Protein AF-A0A673JC74-F1 (afdb_monomer_lite)

Sequence (140 aa):
MSSDFEAYEQDFGTLTADITNKIGRIPKLAGEEKTQLVLNVDKQLEEVRELLEQMDLEVREIPVQSRGMYSSRLKSYKQEMEKLEKEFKRSRIAYSDEVRNELLGDDGSSSESQCGWLLGVRTGQGHEGQREAEREGKTM

Secondary structure (DSSP, 8-state):
--HHHHHHHHHHHHHHHHHHHHHHHGGG--HHHHHHHHHHHHHHHHHHHHHHHHHHHHHHHS-HHHHHHHHHHHHHHHHHHHHHHHHHHHHHHTT-TTS-TTS-----S--S-S--------------------------

InterPro domains:
  IPR007705 Vesicle transport v-SNARE, N-terminal [PF05008] (1-91)
  IPR010989 SNARE 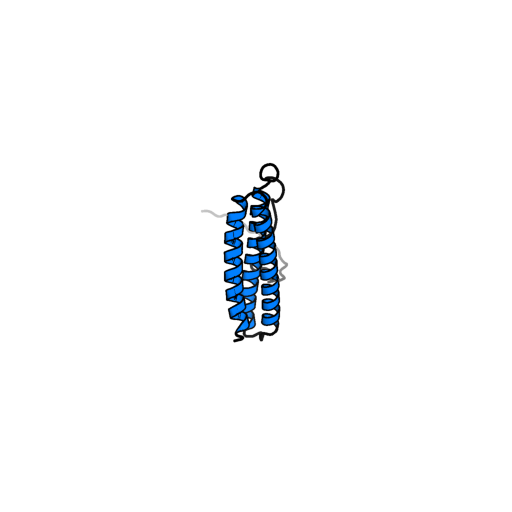[SSF47661] (6-92)
  IPR038407 Vesicle transport v-SNARE, N-terminal domain superfamily [G3DSA:1.20.58.400] (1-99)

pLDDT: mean 73.94, std 19.46, range [36.41, 94.44]

Organism: NCBI:txid307959

Structure (mmCIF, N/CA/C/O backbone):
data_AF-A0A673JC74-F1
#
_entry.id   AF-A0A673JC74-F1
#
loop_
_atom_site.group_PDB
_atom_site.id
_atom_site.type_symbol
_atom_site.label_atom_id
_atom_site.label_alt_id
_atom_site.label_comp_id
_atom_site.label_asym_id
_atom_site.label_entity_id
_atom_site.label_seq_id
_atom_site.pdbx_PDB_ins_code
_atom_site.Cartn_x
_atom_site.Cartn_y
_atom_site.Cartn_z
_atom_site.occupancy
_atom_site.B_iso_or_equiv
_atom_site.auth_seq_id
_atom_site.auth_comp_id
_atom_site.auth_asym_id
_atom_site.auth_atom_id
_atom_site.pdbx_PDB_model_num
ATOM 1 N N . MET A 1 1 ? -4.274 0.942 25.452 1.00 47.47 1 MET A N 1
ATOM 2 C CA . MET A 1 1 ? -3.747 1.184 24.098 1.00 47.47 1 MET A CA 1
ATOM 3 C C . MET A 1 1 ? -3.054 -0.105 23.712 1.00 47.47 1 MET A C 1
ATOM 5 O O . MET A 1 1 ? -2.115 -0.463 24.413 1.00 47.47 1 MET A O 1
ATOM 9 N N . SER A 1 2 ? -3.622 -0.874 22.778 1.00 51.94 2 SER A N 1
ATOM 10 C CA . SER A 1 2 ? -3.055 -2.166 22.365 1.00 51.94 2 SER A CA 1
ATOM 11 C C . SER A 1 2 ? -1.717 -1.912 21.691 1.00 51.94 2 SER A C 1
ATOM 13 O O . SER A 1 2 ? -1.637 -1.095 20.777 1.00 51.94 2 SER A O 1
ATOM 15 N N . SER A 1 3 ? -0.673 -2.569 22.186 1.00 61.66 3 SER A N 1
ATOM 16 C CA . SER A 1 3 ? 0.702 -2.436 21.696 1.00 61.66 3 SER A CA 1
ATOM 17 C C . SER A 1 3 ? 0.843 -2.834 20.219 1.00 61.66 3 SER A C 1
ATOM 19 O O . SER A 1 3 ? 1.822 -2.468 19.578 1.00 61.66 3 SER A O 1
ATOM 21 N N . ASP A 1 4 ? -0.141 -3.561 19.693 1.00 74.50 4 ASP A N 1
ATOM 22 C CA . ASP A 1 4 ? -0.165 -4.133 18.351 1.00 74.50 4 ASP A CA 1
ATOM 23 C C . ASP A 1 4 ? -0.411 -3.076 17.266 1.00 74.50 4 ASP A C 1
ATOM 25 O O . ASP A 1 4 ? 0.258 -3.082 16.237 1.00 74.50 4 ASP A O 1
ATOM 29 N N . PHE A 1 5 ? -1.282 -2.089 17.514 1.00 79.00 5 PHE A N 1
ATOM 30 C CA . PHE A 1 5 ? -1.593 -1.069 16.506 1.00 79.00 5 PHE A CA 1
ATOM 31 C C . PHE A 1 5 ? -0.396 -0.166 16.185 1.00 79.00 5 PHE A C 1
ATOM 33 O O . PHE A 1 5 ? -0.153 0.167 15.029 1.00 79.00 5 PHE A O 1
ATOM 40 N N . GLU A 1 6 ? 0.369 0.218 17.207 1.00 83.62 6 GLU A N 1
ATOM 41 C CA . GLU A 1 6 ? 1.547 1.076 17.045 1.00 83.62 6 GLU A CA 1
ATOM 42 C C . GLU A 1 6 ? 2.678 0.336 16.306 1.00 83.62 6 GLU A C 1
ATOM 44 O O . GLU A 1 6 ? 3.379 0.933 15.486 1.00 83.62 6 GLU A O 1
ATOM 49 N N . ALA A 1 7 ? 2.794 -0.982 16.521 1.00 87.06 7 ALA A N 1
ATOM 50 C CA . ALA A 1 7 ? 3.675 -1.847 15.739 1.00 87.06 7 ALA A CA 1
ATOM 51 C C . ALA A 1 7 ? 3.235 -1.899 14.267 1.00 87.06 7 ALA A C 1
ATOM 53 O O . ALA A 1 7 ? 4.053 -1.654 13.383 1.00 87.06 7 ALA A O 1
ATOM 54 N N . TYR A 1 8 ? 1.937 -2.079 13.996 1.00 88.50 8 TYR A N 1
ATOM 55 C CA . TYR A 1 8 ? 1.413 -2.044 12.629 1.00 88.50 8 TYR A CA 1
ATOM 56 C C . TYR A 1 8 ? 1.656 -0.696 11.935 1.00 88.50 8 TYR A C 1
ATOM 58 O O . TYR A 1 8 ? 1.996 -0.668 10.755 1.00 88.50 8 TYR A O 1
ATOM 66 N N . GLU A 1 9 ? 1.544 0.432 12.645 1.00 88.38 9 GLU A N 1
ATOM 67 C CA . GLU A 1 9 ? 1.877 1.752 12.086 1.00 88.38 9 GLU A CA 1
ATOM 68 C C . GLU A 1 9 ? 3.369 1.859 11.713 1.00 88.38 9 GLU A C 1
ATOM 70 O O . GLU A 1 9 ? 3.708 2.411 10.660 1.00 88.38 9 GLU A O 1
ATOM 75 N N . GLN A 1 10 ? 4.267 1.309 12.539 1.00 91.00 10 GLN A N 1
ATOM 76 C CA . GLN A 1 10 ? 5.699 1.260 12.233 1.00 91.00 10 GLN A CA 1
ATOM 77 C C . GLN A 1 10 ? 6.019 0.355 11.038 1.00 91.00 10 GLN A C 1
ATOM 79 O O . GLN A 1 10 ? 6.788 0.760 10.156 1.00 91.00 10 GLN A O 1
ATOM 84 N N . ASP A 1 11 ? 5.438 -0.843 10.992 1.00 92.00 11 ASP A N 1
ATOM 85 C CA . ASP A 1 11 ? 5.609 -1.779 9.881 1.00 92.00 11 ASP A CA 1
ATOM 86 C C . ASP A 1 11 ? 5.071 -1.182 8.580 1.00 92.00 11 ASP A C 1
ATOM 88 O O . ASP A 1 11 ? 5.766 -1.198 7.562 1.00 92.00 11 ASP A O 1
ATOM 92 N N . PHE A 1 12 ? 3.900 -0.538 8.618 1.00 92.00 12 PHE A N 1
ATOM 93 C CA . PHE A 1 12 ? 3.331 0.153 7.462 1.00 92.00 12 PHE A CA 1
ATOM 94 C C . PHE A 1 12 ? 4.290 1.222 6.925 1.00 92.00 12 PHE A C 1
ATOM 96 O O . PHE A 1 12 ? 4.593 1.249 5.730 1.00 92.00 12 PHE A O 1
ATOM 103 N N . GLY A 1 13 ? 4.819 2.087 7.796 1.00 91.88 13 GLY A N 1
ATOM 104 C CA . GLY A 1 13 ? 5.780 3.120 7.399 1.00 91.88 13 GLY A CA 1
ATOM 105 C C . GLY A 1 13 ? 7.062 2.542 6.790 1.00 91.88 13 GLY A C 1
ATOM 106 O O . GLY A 1 13 ? 7.575 3.056 5.795 1.00 91.88 13 GLY A O 1
ATOM 107 N N . THR A 1 14 ? 7.557 1.439 7.350 1.00 94.44 14 THR A N 1
ATOM 108 C CA . THR A 1 14 ? 8.775 0.769 6.875 1.00 94.44 14 THR A CA 1
ATOM 109 C C . THR A 1 14 ? 8.557 0.109 5.513 1.00 94.44 14 THR A C 1
ATOM 111 O O . THR A 1 14 ? 9.343 0.330 4.588 1.00 94.44 14 THR A O 1
ATOM 114 N N . LEU A 1 15 ? 7.466 -0.646 5.359 1.00 93.19 15 LEU A N 1
ATOM 115 C CA . LEU A 1 15 ? 7.113 -1.329 4.115 1.00 93.19 15 LEU A CA 1
ATOM 116 C C . LEU A 1 15 ? 6.846 -0.332 2.987 1.00 93.19 15 LEU A C 1
ATOM 118 O O . LEU A 1 15 ? 7.391 -0.477 1.896 1.00 93.19 15 LEU A O 1
ATOM 122 N N . THR A 1 16 ? 6.062 0.716 3.243 1.00 92.00 16 THR A N 1
ATOM 123 C CA . THR A 1 16 ? 5.752 1.742 2.233 1.00 92.00 16 THR A CA 1
ATOM 124 C C . THR A 1 16 ? 6.994 2.505 1.770 1.00 92.00 16 THR A C 1
ATOM 126 O O . THR A 1 16 ? 7.149 2.752 0.568 1.00 92.00 16 THR A O 1
ATOM 129 N N . ALA A 1 17 ? 7.920 2.828 2.678 1.00 94.19 17 ALA A N 1
ATOM 130 C CA . ALA A 1 17 ? 9.191 3.456 2.326 1.00 94.19 17 ALA A CA 1
ATOM 131 C C . ALA A 1 17 ? 10.074 2.533 1.469 1.00 94.19 17 ALA A C 1
ATOM 133 O O . ALA A 1 17 ? 10.625 2.969 0.452 1.00 94.19 17 ALA A O 1
ATOM 134 N N . ASP A 1 18 ? 10.179 1.253 1.838 1.00 93.56 18 ASP A N 1
ATOM 135 C CA . ASP A 1 18 ? 10.963 0.268 1.091 1.00 93.56 18 ASP A CA 1
ATOM 136 C C . ASP A 1 18 ? 10.365 0.008 -0.304 1.00 93.56 18 ASP A C 1
ATOM 138 O O . ASP A 1 18 ? 11.082 0.065 -1.307 1.00 93.56 18 ASP A O 1
ATOM 142 N N . ILE A 1 19 ? 9.038 -0.148 -0.397 1.00 92.88 19 ILE A N 1
ATOM 143 C CA . ILE A 1 19 ? 8.295 -0.249 -1.662 1.00 92.88 19 ILE A CA 1
ATOM 144 C C . ILE A 1 19 ? 8.581 0.970 -2.545 1.00 92.88 19 ILE A C 1
ATOM 146 O O . ILE A 1 19 ? 8.984 0.808 -3.697 1.00 92.88 19 ILE A O 1
ATOM 150 N N . THR A 1 20 ? 8.445 2.188 -2.012 1.00 92.31 20 THR A N 1
ATOM 151 C CA . THR A 1 20 ? 8.695 3.433 -2.762 1.00 92.31 20 THR A CA 1
ATOM 152 C C . THR A 1 20 ? 10.114 3.467 -3.331 1.00 92.31 20 THR A C 1
ATOM 154 O O . THR A 1 20 ? 10.319 3.764 -4.512 1.00 92.31 20 THR A O 1
ATOM 157 N N . ASN A 1 21 ? 11.106 3.111 -2.512 1.00 93.19 21 ASN A N 1
ATOM 158 C CA . ASN A 1 21 ? 12.502 3.057 -2.929 1.00 93.19 21 ASN A CA 1
ATOM 159 C C . ASN A 1 21 ? 12.717 2.033 -4.057 1.00 93.19 21 ASN A C 1
ATOM 161 O O . ASN A 1 21 ? 13.362 2.334 -5.065 1.00 93.19 21 ASN A O 1
ATOM 165 N N . LYS A 1 22 ? 12.140 0.831 -3.936 1.00 90.62 22 LYS A N 1
ATOM 166 C CA . LYS A 1 22 ? 12.230 -0.199 -4.980 1.00 90.62 22 LYS A CA 1
ATOM 167 C C . LYS A 1 22 ? 11.523 0.226 -6.264 1.00 90.62 22 LYS A C 1
ATOM 169 O O . LYS A 1 22 ? 12.123 0.097 -7.329 1.00 90.62 22 LYS A O 1
ATOM 174 N N . ILE A 1 23 ? 10.322 0.804 -6.188 1.00 89.88 23 ILE A N 1
ATOM 175 C CA . ILE A 1 23 ? 9.575 1.327 -7.345 1.00 89.88 23 ILE A CA 1
ATOM 176 C C . ILE A 1 23 ? 10.417 2.330 -8.141 1.00 89.88 23 ILE A C 1
ATOM 178 O O . ILE A 1 23 ? 10.454 2.252 -9.370 1.00 89.88 23 ILE A O 1
ATOM 182 N N . GLY A 1 24 ? 11.145 3.223 -7.461 1.00 88.44 24 GLY A N 1
ATOM 183 C CA . GLY A 1 24 ? 12.051 4.182 -8.104 1.00 88.44 24 GLY A CA 1
ATOM 184 C C . GLY A 1 24 ? 13.310 3.556 -8.725 1.00 88.44 24 GLY A C 1
ATOM 185 O O . GLY A 1 24 ? 13.966 4.173 -9.570 1.00 88.44 24 GLY A O 1
ATOM 186 N N . ARG A 1 25 ? 13.660 2.323 -8.337 1.00 87.94 25 ARG A N 1
ATOM 187 C CA . ARG A 1 25 ? 14.782 1.553 -8.898 1.00 87.94 25 ARG A CA 1
ATOM 188 C C . ARG A 1 25 ? 14.372 0.662 -10.067 1.00 87.94 25 ARG A C 1
ATOM 190 O O . ARG A 1 25 ? 15.196 0.473 -10.955 1.00 87.94 25 ARG A O 1
ATOM 197 N N . ILE A 1 26 ? 13.131 0.169 -10.113 1.00 85.81 26 ILE A N 1
ATOM 198 C CA . ILE A 1 26 ? 12.597 -0.663 -11.212 1.00 85.81 26 ILE A CA 1
ATOM 199 C C . ILE A 1 26 ? 12.934 -0.117 -12.613 1.00 85.81 26 ILE A C 1
ATOM 201 O O . ILE A 1 26 ? 13.445 -0.898 -13.415 1.00 85.81 26 ILE A O 1
ATOM 205 N N . PRO A 1 27 ? 12.712 1.173 -12.946 1.00 81.19 27 PRO A N 1
ATOM 206 C CA . PRO A 1 27 ? 13.019 1.684 -14.287 1.00 81.19 27 PRO A CA 1
ATOM 207 C C . PRO A 1 27 ? 14.523 1.745 -14.601 1.00 81.19 27 PRO A C 1
ATOM 209 O O . PRO A 1 27 ? 14.893 1.899 -15.759 1.00 81.19 27 PRO A O 1
ATOM 212 N N . LYS A 1 28 ? 15.399 1.626 -13.593 1.00 84.44 28 LYS A N 1
ATOM 213 C CA . LYS A 1 28 ? 16.864 1.630 -13.748 1.00 84.44 28 LYS A CA 1
ATOM 214 C C . LYS A 1 28 ? 17.452 0.227 -13.926 1.00 84.44 28 LYS A C 1
ATOM 216 O O . LYS A 1 28 ? 18.640 0.111 -14.209 1.00 84.44 28 LYS A O 1
ATOM 221 N N . LEU A 1 29 ? 16.655 -0.821 -13.713 1.00 83.56 29 LEU A N 1
ATOM 222 C CA . LEU A 1 29 ? 17.074 -2.220 -13.810 1.00 83.56 29 LEU A CA 1
ATOM 223 C C . LEU A 1 29 ? 16.500 -2.874 -15.072 1.00 83.56 29 LEU A C 1
ATOM 225 O O . LEU A 1 29 ? 15.451 -2.475 -15.579 1.00 83.56 29 LEU A O 1
ATOM 229 N N . ALA A 1 30 ? 17.165 -3.921 -15.559 1.00 82.12 30 ALA A N 1
ATOM 230 C CA . ALA A 1 30 ? 16.754 -4.674 -16.742 1.00 82.12 30 ALA A CA 1
ATOM 231 C C . ALA A 1 30 ? 16.883 -6.191 -16.519 1.00 82.12 30 ALA A C 1
ATOM 233 O O . ALA A 1 30 ? 17.527 -6.642 -15.575 1.00 82.12 30 ALA A O 1
ATOM 234 N N . GLY A 1 31 ? 16.249 -6.981 -17.391 1.00 84.75 31 GLY A N 1
ATOM 235 C CA . GLY A 1 31 ? 16.363 -8.442 -17.384 1.00 84.75 31 GLY A CA 1
ATOM 236 C C . GLY A 1 31 ? 15.801 -9.117 -16.125 1.00 84.75 31 GLY A C 1
ATOM 237 O O . GLY A 1 31 ? 14.712 -8.784 -15.648 1.00 84.75 31 GLY A O 1
ATOM 238 N N . GLU A 1 32 ? 16.539 -10.097 -15.606 1.00 87.25 32 GLU A N 1
ATOM 239 C CA . GLU A 1 32 ? 16.124 -10.916 -14.461 1.00 87.25 32 GLU A CA 1
ATOM 240 C C . GLU A 1 32 ? 16.067 -10.115 -13.153 1.00 87.25 32 GLU A C 1
ATOM 242 O O . GLU A 1 32 ? 15.099 -10.241 -12.406 1.00 87.25 32 GLU A O 1
ATOM 247 N N . GLU A 1 33 ? 17.025 -9.212 -12.914 1.00 86.06 33 GLU A N 1
ATOM 248 C CA . GLU A 1 33 ? 17.041 -8.362 -11.713 1.00 86.06 33 GLU A CA 1
ATOM 249 C C . GLU A 1 33 ? 15.783 -7.497 -11.605 1.00 86.06 33 GLU A C 1
ATOM 251 O O . GLU A 1 33 ? 15.202 -7.351 -10.528 1.00 86.06 33 GLU A O 1
ATOM 256 N N . LYS A 1 34 ? 15.309 -6.967 -12.739 1.00 85.44 34 LYS A N 1
ATOM 257 C CA . LYS A 1 34 ? 14.039 -6.238 -12.792 1.00 85.44 34 LYS A CA 1
ATOM 258 C C . LYS A 1 34 ? 12.867 -7.145 -12.433 1.00 85.44 34 LYS A C 1
ATOM 260 O O . LYS A 1 34 ? 12.011 -6.740 -11.653 1.00 85.44 34 LYS A O 1
ATOM 265 N N . THR A 1 35 ? 12.812 -8.342 -13.011 1.00 88.06 35 THR A N 1
ATOM 266 C CA . THR A 1 35 ? 11.717 -9.295 -12.775 1.00 88.06 35 THR A CA 1
ATOM 267 C C . THR A 1 35 ? 11.643 -9.678 -11.300 1.00 88.06 35 THR A C 1
ATOM 269 O O . THR A 1 35 ? 10.572 -9.602 -10.702 1.00 88.06 35 THR A O 1
ATOM 272 N N . GLN A 1 36 ? 12.789 -9.980 -10.687 1.00 90.88 36 GLN A N 1
ATOM 273 C CA . GLN A 1 36 ? 12.900 -10.253 -9.254 1.00 90.88 36 GLN A CA 1
ATOM 274 C C . GLN A 1 36 ? 12.438 -9.060 -8.409 1.00 90.88 36 GLN A C 1
ATOM 276 O O . GLN A 1 36 ? 11.659 -9.233 -7.474 1.00 90.88 36 GLN A O 1
ATOM 281 N N . LEU A 1 37 ? 12.854 -7.836 -8.757 1.00 89.88 37 LEU A N 1
ATOM 282 C CA . LEU A 1 37 ? 12.444 -6.644 -8.015 1.00 89.88 37 LEU A CA 1
ATOM 283 C C . LEU A 1 37 ? 10.937 -6.379 -8.129 1.00 89.88 37 LEU A C 1
ATOM 285 O O . LEU A 1 37 ? 10.310 -6.014 -7.139 1.00 89.88 37 LEU A O 1
ATOM 289 N N . VAL A 1 38 ? 10.352 -6.585 -9.313 1.00 89.06 38 VAL A N 1
ATOM 290 C CA . VAL A 1 38 ? 8.905 -6.464 -9.539 1.00 89.06 38 VAL A CA 1
ATOM 291 C C . VAL A 1 38 ? 8.146 -7.471 -8.680 1.00 89.06 38 VAL A C 1
ATOM 293 O O . VAL A 1 38 ? 7.232 -7.061 -7.977 1.00 89.06 38 VAL A O 1
ATOM 296 N N . LEU A 1 39 ? 8.549 -8.746 -8.682 1.00 91.25 39 LEU A N 1
ATOM 297 C CA . LEU A 1 39 ? 7.936 -9.781 -7.840 1.00 91.25 39 LEU A CA 1
ATOM 298 C C . LEU A 1 39 ? 8.063 -9.453 -6.350 1.00 91.25 39 LEU A C 1
ATOM 300 O O . LEU A 1 39 ? 7.121 -9.643 -5.588 1.00 91.25 39 LEU A O 1
ATOM 304 N N . ASN A 1 40 ? 9.214 -8.926 -5.932 1.00 92.31 40 ASN A N 1
ATOM 305 C CA . ASN A 1 40 ? 9.415 -8.545 -4.543 1.00 92.31 40 ASN A CA 1
ATOM 306 C C . ASN A 1 40 ? 8.506 -7.383 -4.129 1.00 92.31 40 ASN A C 1
ATOM 308 O O . ASN A 1 40 ? 7.958 -7.408 -3.034 1.00 92.31 40 ASN A O 1
ATOM 312 N N . VAL A 1 41 ? 8.363 -6.359 -4.974 1.00 92.38 41 VAL A N 1
ATOM 313 C CA . VAL A 1 41 ? 7.456 -5.234 -4.698 1.00 92.38 41 VAL A CA 1
ATOM 314 C C . VAL A 1 41 ? 6.001 -5.694 -4.686 1.00 92.38 41 VAL A C 1
ATOM 316 O O . VAL A 1 41 ? 5.249 -5.259 -3.825 1.00 92.38 41 VAL A O 1
ATOM 319 N N . ASP A 1 42 ? 5.618 -6.589 -5.596 1.00 92.12 42 ASP A N 1
ATOM 320 C CA . ASP A 1 42 ? 4.274 -7.171 -5.655 1.00 92.12 42 ASP A CA 1
ATOM 321 C C . ASP A 1 42 ? 3.927 -7.892 -4.343 1.00 92.12 42 ASP A C 1
ATOM 323 O O . ASP A 1 42 ? 2.917 -7.581 -3.716 1.00 92.12 42 ASP A O 1
ATOM 327 N N . LYS A 1 43 ? 4.845 -8.736 -3.850 1.00 93.88 43 LYS A N 1
ATOM 328 C CA . LYS A 1 43 ? 4.703 -9.401 -2.550 1.00 93.88 43 LYS A CA 1
ATOM 329 C C . LYS A 1 43 ? 4.589 -8.403 -1.393 1.00 93.88 43 LYS A C 1
ATOM 331 O O . LYS A 1 43 ? 3.701 -8.541 -0.565 1.00 93.88 43 LYS A O 1
ATOM 336 N N . GLN A 1 44 ? 5.437 -7.374 -1.356 1.00 93.25 44 GLN A N 1
ATOM 337 C CA . GLN A 1 44 ? 5.380 -6.369 -0.289 1.00 93.25 44 GLN A CA 1
ATOM 338 C C . GLN A 1 44 ? 4.086 -5.547 -0.318 1.00 93.25 44 GLN A C 1
ATOM 340 O O . GLN A 1 44 ? 3.580 -5.167 0.734 1.00 93.25 44 GLN A O 1
ATOM 345 N N . LEU A 1 45 ? 3.534 -5.261 -1.502 1.00 91.62 45 LEU A N 1
ATOM 346 C CA . LEU A 1 45 ? 2.224 -4.616 -1.621 1.00 91.62 45 LEU A CA 1
ATOM 347 C C . LEU A 1 45 ? 1.110 -5.508 -1.062 1.00 91.62 45 LEU A C 1
ATOM 349 O O . LEU A 1 45 ? 0.171 -4.990 -0.460 1.00 91.62 45 LEU A O 1
ATOM 353 N N . GLU A 1 46 ? 1.215 -6.824 -1.245 1.00 93.88 46 GLU A N 1
ATOM 354 C CA . GLU A 1 46 ? 0.299 -7.799 -0.650 1.00 93.88 46 GLU A CA 1
ATOM 355 C C . GLU A 1 46 ? 0.426 -7.818 0.882 1.00 93.88 46 GLU A C 1
ATOM 357 O O . GLU A 1 46 ? -0.579 -7.629 1.564 1.00 93.88 46 GLU A O 1
ATOM 362 N N . GLU A 1 47 ? 1.651 -7.859 1.419 1.00 93.69 47 GLU A N 1
ATOM 363 C CA . GLU A 1 47 ? 1.914 -7.781 2.868 1.00 93.69 47 GLU A CA 1
ATOM 364 C C . GLU A 1 47 ? 1.327 -6.498 3.491 1.00 93.69 47 GLU A C 1
ATOM 366 O O . GLU A 1 47 ? 0.713 -6.532 4.558 1.00 93.69 47 GLU A O 1
ATOM 371 N N . VAL A 1 48 ? 1.447 -5.351 2.807 1.00 92.75 48 VAL A N 1
ATOM 372 C CA . VAL A 1 48 ? 0.834 -4.088 3.257 1.00 92.75 48 VAL A CA 1
ATOM 373 C C . VAL A 1 48 ? -0.695 -4.166 3.255 1.00 92.75 48 VAL A C 1
ATOM 375 O O . VAL A 1 48 ? -1.329 -3.608 4.150 1.00 92.75 48 VAL A O 1
ATOM 378 N N . ARG A 1 49 ? -1.319 -4.841 2.282 1.00 91.94 49 ARG A N 1
ATOM 379 C CA . ARG A 1 49 ? -2.783 -5.025 2.268 1.00 91.94 49 ARG A CA 1
ATOM 380 C C . ARG A 1 49 ? -3.248 -5.893 3.425 1.00 91.94 49 ARG A C 1
ATOM 382 O O . ARG A 1 49 ? -4.218 -5.526 4.083 1.00 91.94 49 ARG A O 1
ATOM 389 N N . GLU A 1 50 ? -2.556 -6.998 3.679 1.00 93.25 50 GLU A N 1
ATOM 390 C CA . GLU A 1 50 ? -2.847 -7.873 4.814 1.00 93.25 50 GLU A CA 1
ATOM 391 C C . GLU A 1 50 ? -2.734 -7.096 6.130 1.00 93.25 50 GLU A C 1
ATOM 393 O O . GLU A 1 50 ? -3.639 -7.150 6.961 1.00 93.25 50 GLU A O 1
ATOM 398 N N . LEU A 1 51 ? -1.683 -6.283 6.279 1.00 91.81 51 LEU A N 1
ATOM 399 C CA . LEU A 1 51 ? -1.493 -5.411 7.437 1.00 91.81 51 LEU A CA 1
ATOM 400 C C . LEU A 1 51 ? -2.657 -4.421 7.615 1.00 91.81 51 LEU A C 1
ATOM 402 O O . LEU A 1 51 ? -3.176 -4.267 8.720 1.00 91.81 51 LEU A O 1
ATOM 406 N N . LEU A 1 52 ? -3.112 -3.779 6.534 1.00 90.31 52 LEU A N 1
ATOM 407 C CA . LEU A 1 52 ? -4.269 -2.878 6.579 1.00 90.31 52 LEU A CA 1
ATOM 408 C C . LEU A 1 52 ? -5.563 -3.597 6.964 1.00 90.31 52 LEU A C 1
ATOM 410 O O . LEU A 1 52 ? -6.407 -3.002 7.635 1.00 90.31 52 LEU A O 1
ATOM 414 N N . GLU A 1 53 ? -5.728 -4.852 6.553 1.00 91.38 53 GLU A N 1
ATOM 415 C CA . GLU A 1 53 ? -6.877 -5.670 6.931 1.00 91.38 53 GLU A CA 1
ATOM 416 C C . GLU A 1 53 ? -6.837 -6.032 8.423 1.00 91.38 53 GLU A C 1
ATOM 418 O O . GLU A 1 53 ? -7.852 -5.892 9.108 1.00 91.38 53 GLU A O 1
ATOM 423 N N . GLN A 1 54 ? -5.659 -6.374 8.962 1.00 89.88 54 GLN A N 1
ATOM 424 C CA . GLN A 1 54 ? -5.471 -6.580 10.405 1.00 89.88 54 GLN A CA 1
ATOM 425 C C . GLN A 1 54 ? -5.781 -5.307 11.205 1.00 89.88 54 GLN A C 1
ATOM 427 O O . GLN A 1 54 ? -6.513 -5.352 12.195 1.00 89.88 54 GLN A O 1
ATOM 432 N N . MET A 1 55 ? -5.301 -4.149 10.743 1.00 88.50 55 MET A N 1
ATOM 433 C CA . MET A 1 55 ? -5.614 -2.862 11.368 1.00 88.50 55 MET A CA 1
ATOM 434 C C . MET A 1 55 ? -7.119 -2.537 11.301 1.00 88.50 55 MET A C 1
ATOM 436 O O . MET A 1 55 ? -7.659 -1.968 12.247 1.00 88.50 55 MET A O 1
ATOM 440 N N . ASP A 1 56 ? -7.823 -2.890 10.217 1.00 88.94 56 ASP A N 1
ATOM 441 C CA . ASP A 1 56 ? -9.280 -2.703 10.091 1.00 88.94 56 ASP A CA 1
ATOM 442 C C . ASP A 1 56 ? -10.050 -3.541 11.122 1.00 88.94 56 ASP A C 1
ATOM 444 O O . ASP A 1 56 ? -10.985 -3.033 11.746 1.00 88.94 56 ASP A O 1
ATOM 448 N N . LEU A 1 57 ? -9.629 -4.792 11.343 1.00 89.44 57 LEU A N 1
ATOM 449 C CA . LEU A 1 57 ? -10.201 -5.673 12.364 1.00 89.44 57 LEU A CA 1
ATOM 450 C C . LEU A 1 57 ? -10.002 -5.097 13.771 1.00 89.44 57 LEU A C 1
ATOM 452 O O . LEU A 1 57 ? -10.994 -4.876 14.467 1.00 89.44 57 LEU A O 1
ATOM 456 N N . GLU A 1 58 ? -8.773 -4.725 14.134 1.00 86.94 58 GLU A N 1
ATOM 457 C CA . GLU A 1 58 ? -8.462 -4.083 15.422 1.00 86.94 58 GLU A CA 1
ATOM 458 C C . GLU A 1 58 ? -9.331 -2.835 15.657 1.00 86.94 58 GLU A C 1
ATOM 460 O O . GLU A 1 58 ? -9.940 -2.657 16.712 1.00 86.94 58 GLU A O 1
ATOM 465 N N . VAL A 1 59 ? -9.483 -1.972 14.646 1.00 85.19 59 VAL A N 1
ATOM 466 C CA . VAL A 1 59 ? -10.284 -0.741 14.764 1.00 85.19 59 VAL A CA 1
ATOM 467 C C . VAL A 1 59 ? -11.774 -1.017 14.969 1.00 85.19 59 VAL A C 1
ATOM 469 O O . VAL A 1 59 ? -12.465 -0.229 15.634 1.00 85.19 59 VAL A O 1
ATOM 472 N N . ARG A 1 60 ? -12.298 -2.129 14.443 1.00 83.50 60 ARG A N 1
ATOM 473 C CA . ARG A 1 60 ? -13.677 -2.564 14.719 1.00 83.50 60 ARG A CA 1
ATOM 474 C C . ARG A 1 60 ? -13.848 -3.018 16.163 1.00 83.50 60 ARG A C 1
ATOM 476 O O . ARG A 1 60 ? -14.923 -2.793 16.723 1.00 83.50 60 ARG A O 1
ATOM 483 N N . GLU A 1 61 ? -12.815 -3.590 16.766 1.00 84.25 61 GLU A N 1
ATOM 484 C CA . GLU A 1 61 ? -12.820 -4.015 18.169 1.00 84.25 61 GLU A CA 1
ATOM 485 C C . GLU A 1 61 ? -12.665 -2.827 19.139 1.00 84.25 61 GLU A C 1
ATOM 487 O O . GLU A 1 61 ? -13.169 -2.866 20.264 1.00 84.25 61 GLU A O 1
ATOM 492 N N . ILE A 1 62 ? -12.086 -1.707 18.685 1.00 81.31 62 ILE A N 1
ATOM 493 C CA . ILE A 1 62 ? -11.978 -0.469 19.473 1.00 81.31 62 ILE A CA 1
ATOM 494 C C . ILE A 1 62 ? -13.369 0.153 19.740 1.00 81.31 62 ILE A C 1
ATOM 496 O O . ILE A 1 62 ? -14.199 0.277 18.825 1.00 81.31 62 ILE A O 1
ATOM 500 N N . PRO A 1 63 ? -13.635 0.636 20.972 1.00 83.31 63 PRO A N 1
ATOM 501 C CA . PRO A 1 63 ? -14.870 1.336 21.314 1.00 83.31 63 PRO A CA 1
ATOM 502 C C . PRO A 1 63 ? -15.060 2.628 20.504 1.00 83.31 63 PRO A C 1
ATOM 504 O O . PRO A 1 63 ? -14.121 3.381 20.249 1.00 83.31 63 PRO A O 1
ATOM 507 N N . VAL A 1 64 ? -16.318 2.939 20.169 1.00 78.50 64 VAL A N 1
ATOM 508 C CA . VAL A 1 64 ? -16.718 4.069 19.297 1.00 78.50 64 VAL A CA 1
ATOM 509 C C . VAL A 1 64 ? -16.091 5.412 19.702 1.00 78.50 64 VAL A C 1
ATOM 511 O O . VAL A 1 64 ? -15.737 6.210 18.840 1.00 78.50 64 VAL A O 1
ATOM 514 N N . GLN A 1 65 ? -15.899 5.635 21.003 1.00 82.75 65 GLN A N 1
ATOM 515 C CA . GLN A 1 65 ? -15.317 6.854 21.576 1.00 82.75 65 GLN A CA 1
ATOM 516 C C . GLN A 1 65 ? -13.869 7.107 21.118 1.00 82.75 65 GLN A C 1
ATOM 518 O O . GLN A 1 65 ? -13.473 8.255 20.945 1.00 82.75 65 GLN A O 1
ATOM 523 N N . SER A 1 66 ? -13.089 6.047 20.895 1.00 78.19 66 SER A N 1
ATOM 524 C CA . SER A 1 66 ? -11.685 6.130 20.465 1.00 78.19 66 SER A CA 1
ATOM 525 C C . SER A 1 66 ? -11.507 5.807 18.980 1.00 78.19 66 SER A C 1
ATOM 527 O O . SER A 1 66 ? -10.513 6.206 18.379 1.00 78.19 66 SER A O 1
ATOM 529 N N . ARG A 1 67 ? -12.489 5.141 18.357 1.00 82.62 67 ARG A N 1
ATOM 530 C CA . ARG A 1 67 ? -12.438 4.662 16.965 1.00 82.62 67 ARG A CA 1
ATOM 531 C C . ARG A 1 67 ? -12.232 5.768 15.925 1.00 82.62 67 ARG A C 1
ATOM 533 O O . ARG A 1 67 ? -11.585 5.525 14.911 1.00 82.62 67 ARG A O 1
ATOM 540 N N . GLY A 1 68 ? -12.766 6.970 16.153 1.00 83.44 68 GLY A N 1
ATOM 541 C CA . GLY A 1 68 ? -12.750 8.051 15.157 1.00 83.44 68 GLY A CA 1
ATOM 542 C C . GLY A 1 68 ? -11.346 8.424 14.666 1.00 83.44 68 GLY A C 1
ATOM 543 O O . GLY A 1 68 ? -11.136 8.612 13.469 1.00 83.44 68 GLY A O 1
ATOM 544 N N . MET A 1 69 ? -10.365 8.457 15.571 1.00 86.06 69 MET A N 1
ATOM 545 C CA . MET A 1 69 ? -8.979 8.789 15.230 1.00 86.06 69 MET A CA 1
ATOM 546 C C . MET A 1 69 ? -8.312 7.685 14.393 1.00 86.06 69 MET A C 1
ATOM 548 O O . MET A 1 69 ? -7.689 7.981 13.373 1.00 86.06 69 MET A O 1
ATOM 552 N N . TYR A 1 70 ? -8.505 6.418 14.768 1.00 85.25 70 TYR A N 1
ATOM 553 C CA . TYR A 1 70 ? -7.957 5.271 14.038 1.00 85.25 70 TYR A CA 1
ATOM 554 C C . TYR A 1 70 ? -8.611 5.074 12.667 1.00 85.25 70 TYR A C 1
ATOM 556 O O . TYR A 1 70 ? -7.926 4.785 11.691 1.00 85.25 70 TYR A O 1
ATOM 564 N N . SER A 1 71 ? -9.923 5.305 12.561 1.00 85.31 71 SER A N 1
ATOM 565 C CA . SER A 1 71 ? -10.644 5.232 11.286 1.00 85.31 71 SER A CA 1
ATOM 566 C C . SER A 1 71 ? -10.146 6.274 10.282 1.00 85.31 71 SER A C 1
ATOM 568 O O . SER A 1 71 ? -10.076 5.983 9.089 1.00 85.31 71 SER A O 1
ATOM 570 N N . SER A 1 72 ? -9.797 7.476 10.753 1.00 87.94 72 SER A N 1
ATOM 571 C CA . SER A 1 72 ? -9.201 8.516 9.911 1.00 87.94 72 SER A CA 1
ATOM 572 C C . SER A 1 72 ? -7.818 8.093 9.403 1.00 87.94 72 SER A C 1
ATOM 574 O O . SER A 1 72 ? -7.556 8.150 8.204 1.00 87.94 72 SER A O 1
ATOM 576 N N . ARG A 1 73 ? -6.962 7.569 10.293 1.00 87.88 73 ARG A N 1
ATOM 577 C CA . ARG A 1 73 ? -5.630 7.057 9.926 1.00 87.88 73 ARG A CA 1
ATOM 578 C C . ARG A 1 73 ? -5.698 5.909 8.920 1.00 87.88 73 ARG A C 1
ATOM 580 O O . ARG A 1 73 ? -5.026 5.971 7.898 1.00 87.88 73 ARG A O 1
ATOM 587 N N . LEU A 1 74 ? -6.563 4.920 9.155 1.00 88.81 74 LEU A N 1
ATOM 588 C CA . LEU A 1 74 ? -6.786 3.803 8.231 1.00 88.81 74 LEU A CA 1
ATOM 589 C C . LEU A 1 74 ? -7.173 4.273 6.830 1.00 88.81 74 LEU A C 1
ATOM 591 O O . LEU A 1 74 ? -6.703 3.719 5.840 1.00 88.81 74 LEU A O 1
ATOM 595 N N . LYS A 1 75 ? -8.021 5.302 6.734 1.00 89.81 75 LYS A N 1
ATOM 596 C CA . LYS A 1 75 ? -8.401 5.878 5.444 1.00 89.81 75 LYS A CA 1
ATOM 597 C C . LYS A 1 75 ? -7.195 6.486 4.725 1.00 89.81 75 LYS A C 1
ATOM 599 O O . LYS A 1 75 ? -7.008 6.214 3.543 1.00 89.81 75 LYS A O 1
ATOM 604 N N . SER A 1 76 ? -6.358 7.240 5.437 1.00 90.94 76 SER A N 1
ATOM 605 C CA . SER A 1 76 ? -5.113 7.786 4.885 1.00 90.94 76 SER A CA 1
ATOM 606 C C . SER A 1 76 ? -4.156 6.687 4.418 1.00 90.94 76 SER A C 1
ATOM 608 O O . SER A 1 76 ? -3.582 6.795 3.339 1.00 90.94 76 SER A O 1
ATOM 610 N N . TYR A 1 77 ? -4.017 5.602 5.184 1.00 91.19 77 TYR A N 1
ATOM 611 C CA . TYR A 1 77 ? -3.157 4.483 4.796 1.00 91.19 77 TYR A CA 1
ATOM 612 C C . TYR A 1 77 ? -3.666 3.740 3.559 1.00 91.19 77 TYR A C 1
ATOM 614 O O . TYR A 1 77 ? -2.872 3.410 2.680 1.00 91.19 77 TYR A O 1
ATOM 622 N N . LYS A 1 78 ? -4.986 3.545 3.437 1.00 89.81 78 LYS A N 1
ATOM 623 C CA . LYS A 1 78 ? -5.607 2.989 2.223 1.00 89.81 78 LYS A CA 1
ATOM 624 C C . LYS A 1 78 ? -5.308 3.865 0.998 1.00 89.81 78 LYS A C 1
ATOM 626 O O . LYS A 1 78 ? -4.872 3.342 -0.021 1.00 89.81 78 LYS A O 1
ATOM 631 N N . GLN A 1 79 ? -5.427 5.189 1.124 1.00 91.06 79 GLN A N 1
ATOM 632 C CA . GLN A 1 79 ? -5.094 6.123 0.039 1.00 91.06 79 GLN A CA 1
ATOM 633 C C . GLN A 1 79 ? -3.608 6.084 -0.356 1.00 91.06 79 GLN A C 1
ATOM 635 O O . GLN A 1 79 ? -3.280 6.120 -1.544 1.00 91.06 79 GLN A O 1
ATOM 640 N N . GLU A 1 80 ? -2.694 6.006 0.616 1.00 91.19 80 GLU A N 1
ATOM 641 C CA . GLU A 1 80 ? -1.259 5.872 0.330 1.00 91.19 80 GLU A CA 1
ATOM 642 C C . GLU A 1 80 ? -0.963 4.541 -0.383 1.00 91.19 80 GLU A C 1
ATOM 644 O O . GLU A 1 80 ? -0.191 4.512 -1.341 1.00 91.19 80 GLU A O 1
ATOM 649 N N . MET A 1 81 ? -1.628 3.452 0.015 1.00 90.19 81 MET A N 1
ATOM 650 C CA . MET A 1 81 ? -1.501 2.148 -0.639 1.00 90.19 81 MET A CA 1
ATOM 651 C C . MET A 1 81 ? -1.947 2.209 -2.108 1.00 90.19 81 MET A C 1
ATOM 653 O O . MET A 1 81 ? -1.194 1.808 -2.997 1.00 90.19 81 MET A O 1
ATOM 657 N N . GLU A 1 82 ? -3.102 2.818 -2.394 1.00 89.81 82 GLU A N 1
ATOM 658 C CA . GLU A 1 82 ? -3.580 3.027 -3.769 1.00 89.81 82 GLU A CA 1
ATOM 659 C C . GLU A 1 82 ? -2.594 3.848 -4.615 1.00 89.81 82 GLU A C 1
ATOM 661 O O . GLU A 1 82 ? -2.375 3.570 -5.800 1.00 89.81 82 GLU A O 1
ATOM 666 N N . LYS A 1 83 ? -1.970 4.865 -4.016 1.00 90.44 83 LYS A N 1
ATOM 667 C CA . LYS A 1 83 ? -0.940 5.674 -4.671 1.00 90.44 83 LYS A CA 1
ATOM 668 C C . LYS A 1 83 ? 0.309 4.845 -4.982 1.00 90.44 83 LYS A C 1
ATOM 670 O O . LYS A 1 83 ? 0.805 4.928 -6.105 1.00 90.44 83 LYS A O 1
ATOM 675 N N . LEU A 1 84 ? 0.786 4.018 -4.050 1.00 89.56 84 LEU A N 1
ATOM 676 C CA . LEU A 1 84 ? 1.919 3.115 -4.289 1.00 89.56 84 LEU A CA 1
ATOM 677 C C . LEU A 1 84 ? 1.627 2.107 -5.400 1.00 89.56 84 LEU A C 1
ATOM 679 O O . LEU A 1 84 ? 2.495 1.857 -6.234 1.00 89.56 84 LEU A O 1
ATOM 683 N N . GLU A 1 85 ? 0.406 1.578 -5.478 1.00 89.25 85 GLU A N 1
ATOM 684 C CA . GLU A 1 85 ? 0.004 0.710 -6.586 1.00 89.25 85 GLU A CA 1
ATOM 685 C C . GLU A 1 85 ? 0.040 1.420 -7.937 1.00 89.25 85 GLU A C 1
ATOM 687 O O . GLU A 1 85 ? 0.505 0.849 -8.929 1.00 89.25 85 GLU A O 1
ATOM 692 N N . LYS A 1 86 ? -0.461 2.659 -7.998 1.00 88.31 86 LYS A N 1
ATOM 693 C CA . LYS A 1 86 ? -0.423 3.475 -9.218 1.00 88.31 86 LYS A CA 1
ATOM 694 C C . LYS A 1 86 ? 1.020 3.739 -9.640 1.00 88.31 86 LYS A C 1
ATOM 696 O O . LYS A 1 86 ? 1.351 3.522 -10.805 1.00 88.31 86 LYS A O 1
ATOM 701 N N . GLU A 1 87 ? 1.886 4.119 -8.705 1.00 88.06 87 GLU A N 1
ATOM 702 C CA . GLU A 1 87 ? 3.310 4.348 -8.965 1.00 88.06 87 GLU A CA 1
ATOM 703 C C . GLU A 1 87 ? 4.028 3.060 -9.392 1.00 88.06 87 GLU A C 1
ATOM 705 O O . GLU A 1 87 ? 4.790 3.071 -10.356 1.00 88.06 87 GLU A O 1
ATOM 710 N N . PHE A 1 88 ? 3.732 1.916 -8.769 1.00 88.75 88 PHE A N 1
ATOM 711 C CA . PHE A 1 88 ? 4.269 0.618 -9.180 1.00 88.75 88 PHE A CA 1
ATOM 712 C C . PHE A 1 88 ? 3.838 0.246 -10.602 1.00 88.75 88 PHE A C 1
ATOM 714 O O . PHE A 1 88 ? 4.676 -0.117 -11.433 1.00 88.75 88 PHE A O 1
ATOM 721 N N . LYS A 1 89 ? 2.543 0.381 -10.920 1.00 86.44 89 LYS A N 1
ATOM 722 C CA . LYS A 1 89 ? 2.015 0.163 -12.275 1.00 86.44 89 LYS A CA 1
ATOM 723 C C . LYS A 1 89 ? 2.687 1.107 -13.267 1.00 86.44 89 LYS A C 1
ATOM 725 O O . LYS A 1 89 ? 3.119 0.658 -14.323 1.00 86.44 89 LYS A O 1
ATOM 730 N N . ARG A 1 90 ? 2.860 2.381 -12.9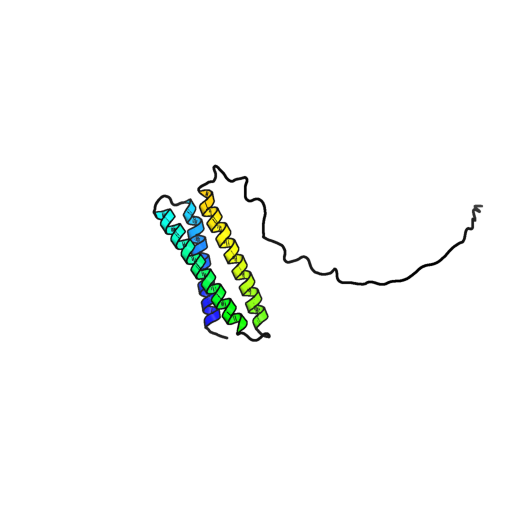19 1.00 82.94 90 ARG A N 1
ATOM 731 C CA . ARG A 1 90 ? 3.544 3.371 -13.755 1.00 82.94 90 ARG A CA 1
ATOM 732 C C . ARG A 1 90 ? 5.016 3.033 -13.977 1.00 82.94 90 ARG A C 1
ATOM 734 O O . ARG A 1 90 ? 5.456 3.071 -15.118 1.00 82.94 90 ARG A O 1
ATOM 741 N N . SER A 1 91 ? 5.756 2.610 -12.954 1.00 82.50 91 SER A N 1
ATOM 742 C CA . SER A 1 91 ? 7.142 2.135 -13.100 1.00 82.50 91 SER A CA 1
ATOM 743 C C . SER A 1 91 ? 7.241 0.875 -13.960 1.00 82.50 91 SER A C 1
ATOM 745 O O . SER A 1 91 ? 8.229 0.683 -14.671 1.00 82.50 91 SER A O 1
ATOM 747 N N . ARG A 1 92 ? 6.206 0.025 -13.949 1.00 74.94 92 ARG A N 1
ATOM 748 C CA . ARG A 1 92 ? 6.085 -1.106 -14.877 1.00 74.94 92 ARG A CA 1
ATOM 749 C C . ARG A 1 92 ? 5.712 -0.673 -16.293 1.00 74.94 92 ARG A C 1
ATOM 751 O O . ARG A 1 92 ? 6.135 -1.360 -17.207 1.00 74.94 92 ARG A O 1
ATOM 758 N N . ILE A 1 93 ? 4.952 0.411 -16.481 1.00 67.00 93 ILE A N 1
ATOM 759 C CA . ILE A 1 93 ? 4.492 0.928 -17.787 1.00 67.00 93 ILE A CA 1
ATOM 760 C C . ILE A 1 93 ? 5.496 1.893 -18.426 1.00 67.00 93 ILE A C 1
ATOM 762 O O . ILE A 1 93 ? 5.538 1.960 -19.643 1.00 67.00 93 ILE A O 1
ATOM 766 N N . ALA A 1 94 ? 6.377 2.556 -17.673 1.00 57.50 94 ALA A N 1
ATOM 767 C CA . ALA A 1 94 ? 7.527 3.293 -18.221 1.00 57.50 94 ALA A CA 1
ATOM 768 C C . ALA A 1 94 ? 8.472 2.385 -19.048 1.00 57.50 94 ALA A C 1
ATOM 770 O O . ALA A 1 94 ? 9.325 2.853 -19.788 1.00 57.50 94 ALA A O 1
ATOM 771 N N . TYR A 1 95 ? 8.290 1.067 -18.945 1.00 51.22 95 TYR A N 1
ATOM 772 C CA . TYR A 1 95 ? 8.833 0.031 -19.826 1.00 51.22 95 TYR A CA 1
ATOM 773 C C . TYR A 1 95 ? 8.187 -0.032 -21.231 1.00 51.22 95 TYR A C 1
ATOM 775 O O . TYR A 1 95 ? 8.771 -0.612 -22.138 1.00 51.22 95 TYR A O 1
ATOM 783 N N . SER A 1 96 ? 6.979 0.509 -21.400 1.00 47.19 96 SER A N 1
ATOM 784 C CA . SER A 1 96 ? 6.122 0.466 -22.597 1.00 47.19 96 SER A CA 1
ATOM 785 C C . SER A 1 96 ? 5.773 1.859 -23.135 1.00 47.19 96 SER A C 1
ATOM 787 O O . SER A 1 96 ? 4.804 1.994 -23.885 1.00 47.19 96 SER A O 1
ATOM 789 N N . ASP A 1 97 ? 6.547 2.892 -22.795 1.00 46.41 97 ASP A N 1
ATOM 790 C CA . ASP A 1 97 ? 6.369 4.263 -23.303 1.00 46.41 97 ASP A CA 1
ATOM 791 C C . ASP A 1 97 ? 6.840 4.423 -24.766 1.00 46.41 97 ASP A C 1
ATOM 793 O O . ASP A 1 97 ? 7.493 5.384 -25.146 1.00 46.41 97 ASP A O 1
ATOM 797 N N . GLU A 1 98 ? 6.489 3.447 -25.603 1.00 48.28 98 GLU A N 1
ATOM 798 C CA . GLU A 1 98 ? 6.320 3.632 -27.044 1.00 48.28 98 GLU A CA 1
ATOM 799 C C . GLU A 1 98 ? 4.826 3.511 -27.439 1.00 48.28 98 GLU A C 1
ATOM 801 O O . GLU A 1 98 ? 4.452 3.938 -28.524 1.00 48.28 98 GLU A O 1
ATOM 806 N N . VAL A 1 99 ? 3.926 2.978 -26.582 1.00 48.19 99 VAL A N 1
ATOM 807 C CA . VAL A 1 99 ? 2.527 2.666 -26.981 1.00 48.19 99 VAL A CA 1
ATOM 808 C C . VAL A 1 99 ? 1.488 2.823 -25.851 1.00 48.19 99 VAL A C 1
ATOM 810 O O . VAL A 1 99 ? 0.640 1.949 -25.670 1.00 48.19 99 VAL A O 1
ATOM 813 N N . ARG A 1 100 ? 1.497 3.885 -25.027 1.00 47.97 100 ARG A N 1
ATOM 814 C CA . ARG A 1 100 ? 0.314 4.140 -24.159 1.00 47.97 100 ARG A CA 1
ATOM 815 C C . ARG A 1 100 ? 0.118 5.540 -23.585 1.00 47.97 100 ARG A C 1
ATOM 817 O O . ARG A 1 100 ? -0.605 5.683 -22.602 1.00 47.97 100 ARG A O 1
ATOM 824 N N . ASN A 1 101 ? 0.636 6.573 -24.240 1.00 46.62 101 ASN A N 1
ATOM 825 C CA . ASN A 1 101 ? 0.274 7.969 -23.953 1.00 46.62 101 ASN A CA 1
ATOM 826 C C . ASN A 1 101 ? -1.249 8.260 -24.106 1.00 46.62 101 ASN A C 1
ATOM 828 O O . ASN A 1 101 ? -1.692 9.375 -23.866 1.00 46.62 101 ASN A O 1
ATOM 832 N N . GLU A 1 102 ? -2.074 7.274 -24.485 1.00 51.53 102 GLU A N 1
ATOM 833 C CA . GLU A 1 102 ? -3.433 7.502 -24.988 1.00 51.53 102 GLU A CA 1
ATOM 834 C C . GLU A 1 102 ? -4.560 6.715 -24.289 1.00 51.53 102 GLU A C 1
ATOM 836 O O . GLU A 1 102 ? -5.703 6.864 -24.705 1.00 51.53 102 GLU A O 1
ATOM 841 N N . LEU A 1 103 ? -4.319 5.881 -23.259 1.00 47.12 103 LEU A N 1
ATOM 842 C CA . LEU A 1 103 ? -5.391 4.968 -22.785 1.00 47.12 103 LEU A CA 1
ATOM 843 C C . LEU A 1 103 ? -5.726 4.951 -21.289 1.00 47.12 103 LEU A C 1
ATOM 845 O O . LEU A 1 103 ? -6.542 4.134 -20.885 1.00 47.12 103 LEU A O 1
ATOM 849 N N . LEU A 1 104 ? -5.160 5.829 -20.464 1.00 47.03 104 LEU A N 1
ATOM 850 C CA . LEU A 1 104 ? -5.663 6.048 -19.098 1.00 47.03 104 LEU A CA 1
ATOM 851 C C . LEU A 1 104 ? -5.617 7.540 -18.757 1.00 47.03 104 LEU A C 1
ATOM 853 O O . LEU A 1 104 ? -4.998 7.969 -17.786 1.00 47.03 104 LEU A O 1
ATOM 857 N N . GLY A 1 105 ? -6.271 8.339 -19.599 1.00 50.47 105 GLY A N 1
ATOM 858 C CA . GLY A 1 105 ? -7.023 9.456 -19.048 1.00 50.47 105 GLY A CA 1
ATOM 859 C C . GLY A 1 105 ? -8.195 8.873 -18.257 1.00 50.47 105 GLY A C 1
ATOM 860 O O . GLY A 1 105 ? -8.828 7.941 -18.741 1.00 50.47 105 GLY A O 1
ATOM 861 N N . ASP A 1 106 ? -8.452 9.442 -17.081 1.00 53.19 106 ASP A N 1
ATOM 862 C CA . ASP A 1 106 ? -9.671 9.249 -16.283 1.00 53.19 106 ASP A CA 1
ATOM 863 C C . ASP A 1 106 ? -9.742 7.981 -15.400 1.00 53.19 106 ASP A C 1
ATOM 865 O O . ASP A 1 106 ? -10.034 6.883 -15.861 1.00 53.19 106 ASP A O 1
ATOM 869 N N . ASP A 1 107 ? -9.425 8.135 -14.106 1.00 50.94 107 ASP A N 1
ATOM 870 C CA . ASP A 1 107 ? -10.412 7.999 -13.013 1.00 50.94 107 ASP A CA 1
ATOM 871 C C . ASP A 1 107 ? -9.738 8.000 -11.615 1.00 50.94 107 ASP A C 1
ATOM 873 O O . ASP A 1 107 ? -8.718 7.347 -11.363 1.00 50.94 107 ASP A O 1
ATOM 877 N N . GLY A 1 108 ? -10.336 8.744 -10.679 1.00 49.03 108 GLY A N 1
ATOM 878 C CA . GLY A 1 108 ? -10.212 8.484 -9.242 1.00 49.03 108 GLY A CA 1
ATOM 879 C C . GLY A 1 108 ? -9.024 9.094 -8.485 1.00 49.03 108 GLY A C 1
ATOM 880 O O . GLY A 1 108 ? -8.159 8.369 -7.990 1.00 49.03 108 GLY A O 1
ATOM 881 N N . SER A 1 109 ? -9.000 10.419 -8.308 1.00 41.53 109 SER A N 1
ATOM 882 C CA . SER A 1 109 ? -8.579 11.029 -7.031 1.00 41.53 109 SER A CA 1
ATOM 883 C C . SER A 1 109 ? -9.021 12.489 -6.958 1.00 41.53 109 SER A C 1
ATOM 885 O O . SER A 1 109 ? -8.343 13.380 -7.463 1.00 41.53 10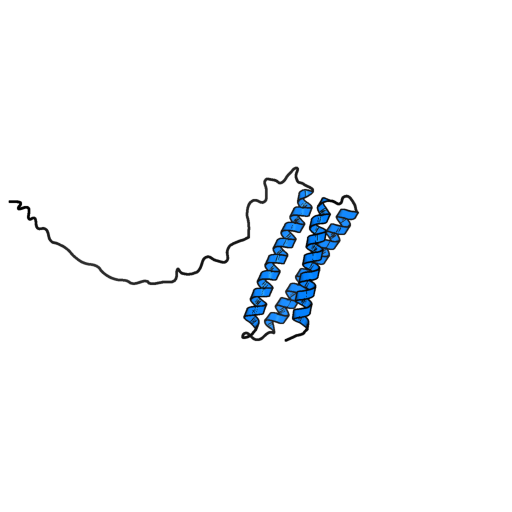9 SER A O 1
ATOM 887 N N . SER A 1 110 ? -10.199 12.705 -6.371 1.00 36.41 110 SER A N 1
ATOM 888 C CA . SER A 1 110 ? -10.552 13.830 -5.489 1.00 36.41 110 SER A CA 1
ATOM 889 C C . SER A 1 110 ? -12.064 14.041 -5.549 1.00 36.41 110 SER A C 1
ATOM 891 O O . SER A 1 110 ? -12.572 14.930 -6.226 1.00 36.41 110 SER A O 1
ATOM 893 N N . SER A 1 111 ? -12.811 13.184 -4.859 1.00 47.00 111 SER A N 1
ATOM 894 C CA . SER A 1 111 ? -14.232 13.426 -4.627 1.00 47.00 111 SER A CA 1
ATOM 895 C C . SER A 1 111 ? -14.584 13.138 -3.181 1.00 47.00 111 SER A C 1
ATOM 897 O O . SER A 1 111 ? -15.446 12.319 -2.908 1.00 47.00 111 SER A O 1
ATOM 899 N N . GLU A 1 112 ? -13.920 13.823 -2.248 1.00 44.66 112 GLU A N 1
ATOM 900 C CA . GLU A 1 112 ? -14.348 13.883 -0.847 1.00 44.66 112 GLU A CA 1
ATOM 901 C C . GLU A 1 112 ? -13.952 15.226 -0.220 1.00 44.66 112 GLU A C 1
ATOM 903 O O . GLU A 1 112 ? -13.081 15.271 0.637 1.00 44.66 112 GLU A O 1
ATOM 908 N N . SER A 1 113 ? -14.546 16.333 -0.687 1.00 44.38 113 SER A N 1
ATOM 909 C CA . SER A 1 113 ? -14.730 17.600 0.061 1.00 44.38 113 SER A CA 1
ATOM 910 C C . SER A 1 113 ? -15.514 18.621 -0.782 1.00 44.38 113 SER A C 1
ATOM 912 O O . SER A 1 113 ? -15.028 19.710 -1.070 1.00 44.38 113 SER A O 1
ATOM 914 N N . GLN A 1 114 ? -16.739 18.300 -1.205 1.00 43.00 114 GLN A N 1
ATOM 915 C CA . GLN A 1 114 ? -17.728 19.345 -1.498 1.00 43.00 114 GLN A CA 1
ATOM 916 C C . GLN A 1 114 ? -18.947 19.085 -0.625 1.00 43.00 114 GLN A C 1
ATOM 918 O O . GLN A 1 114 ? -19.749 18.182 -0.834 1.00 43.00 114 GLN A O 1
ATOM 923 N N . CYS A 1 115 ? -18.952 19.846 0.455 1.00 42.56 115 CYS A N 1
ATOM 924 C CA . CYS A 1 115 ? -19.861 19.850 1.573 1.00 42.56 115 CYS A CA 1
ATOM 925 C C . CYS A 1 115 ? -21.339 19.766 1.164 1.00 42.56 115 CYS A C 1
ATOM 927 O O . CYS A 1 115 ? -21.834 20.573 0.375 1.00 42.56 115 CYS A O 1
ATOM 929 N N . GLY A 1 116 ? -22.064 18.850 1.806 1.00 42.62 116 GLY A N 1
ATOM 930 C CA . GLY A 1 116 ? -23.520 18.854 1.866 1.00 42.62 116 GLY A CA 1
ATOM 931 C C . GLY A 1 116 ? -24.061 20.081 2.607 1.00 42.62 116 GLY A C 1
ATOM 932 O O . GLY A 1 116 ? -24.425 19.985 3.772 1.00 42.62 116 GLY A O 1
ATOM 933 N N . TRP A 1 117 ? -24.151 21.218 1.912 1.00 44.16 117 TRP A N 1
ATOM 934 C CA . TRP A 1 117 ? -24.965 22.383 2.308 1.00 44.16 117 TRP A CA 1
ATOM 935 C C . TRP A 1 117 ? -26.286 22.472 1.534 1.00 44.16 117 TRP A C 1
ATOM 937 O O . TRP A 1 117 ? -27.025 23.442 1.662 1.00 44.16 117 TRP A O 1
ATOM 947 N N . LEU A 1 118 ? -26.623 21.455 0.740 1.00 50.19 118 LEU A N 1
ATOM 948 C CA . LEU A 1 118 ? -27.899 21.372 0.030 1.00 50.19 118 LEU A CA 1
ATOM 949 C C . LEU A 1 118 ? -28.866 20.447 0.771 1.00 50.19 118 LEU A C 1
ATOM 951 O O . LEU A 1 118 ? -29.319 19.435 0.248 1.00 50.19 118 LEU A O 1
ATOM 955 N N . LEU A 1 119 ? -29.200 20.822 2.006 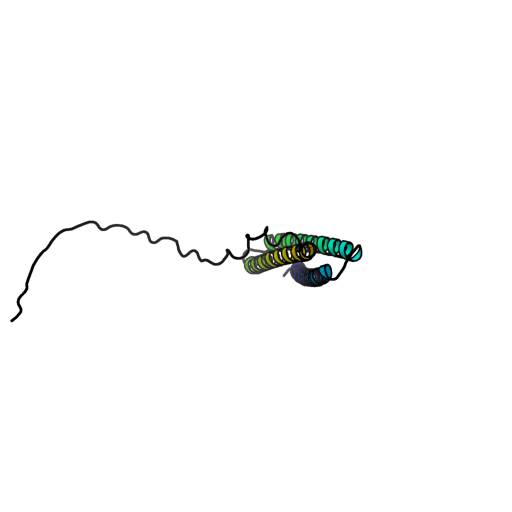1.00 53.19 119 LEU A N 1
ATOM 956 C CA . LEU A 1 119 ? -30.369 20.301 2.706 1.00 53.19 119 LEU A CA 1
ATOM 957 C C . LEU A 1 119 ? -31.230 21.469 3.197 1.00 53.19 119 LEU A C 1
ATOM 959 O O . LEU A 1 119 ? -31.044 22.003 4.281 1.00 53.19 119 LEU A O 1
ATOM 963 N N . GLY A 1 120 ? -32.188 21.832 2.342 1.00 51.72 120 GLY A N 1
ATOM 964 C CA . GLY A 1 120 ? -33.574 22.076 2.734 1.00 51.72 120 GLY A CA 1
ATOM 965 C C . GLY A 1 120 ? -33.883 23.263 3.645 1.00 51.72 120 GLY A C 1
ATOM 966 O O . GLY A 1 120 ? -34.065 23.090 4.842 1.00 51.72 120 GLY A O 1
ATOM 967 N N . VAL A 1 121 ? -34.206 24.407 3.037 1.00 45.09 121 VAL A N 1
ATOM 968 C CA . VAL A 1 121 ? -35.322 25.237 3.518 1.00 45.09 121 VAL A CA 1
ATOM 969 C C . VAL A 1 121 ? -36.317 25.379 2.376 1.00 45.09 121 VAL A C 1
ATOM 971 O O . VAL A 1 121 ? -36.125 26.114 1.412 1.00 45.09 121 VAL A O 1
ATOM 974 N N . ARG A 1 122 ? -37.366 24.566 2.478 1.00 48.44 122 ARG A N 1
ATOM 975 C CA . ARG A 1 122 ? -38.573 24.612 1.666 1.00 48.44 122 ARG A CA 1
ATOM 976 C C . ARG A 1 122 ? -39.616 25.388 2.472 1.00 48.44 122 ARG A C 1
ATOM 978 O O . ARG A 1 122 ? -40.186 24.847 3.410 1.00 48.44 122 ARG A O 1
ATOM 985 N N . THR A 1 123 ? -39.875 26.622 2.070 1.00 49.34 123 THR A N 1
ATOM 986 C CA . THR A 1 123 ? -41.035 27.443 2.452 1.00 49.34 123 THR A CA 1
ATOM 987 C C . THR A 1 123 ? -41.342 28.252 1.190 1.00 49.34 123 THR A C 1
ATOM 989 O O . THR A 1 123 ? -40.490 28.989 0.721 1.00 49.34 123 THR A O 1
ATOM 992 N N . GLY A 1 124 ? -42.425 28.055 0.443 1.00 43.38 124 GLY A N 1
ATOM 993 C CA . GLY A 1 124 ? -43.776 27.710 0.853 1.00 43.38 124 GLY A CA 1
ATOM 994 C C . GLY A 1 124 ? -44.597 28.997 0.950 1.00 43.38 124 GLY A C 1
ATOM 995 O O . GLY A 1 124 ? -44.431 29.728 1.917 1.00 43.38 124 GLY A O 1
ATOM 996 N N . GLN A 1 125 ? -45.512 29.184 -0.011 1.00 39.25 125 GLN A N 1
ATOM 997 C CA . GLN A 1 125 ? -46.705 30.048 0.045 1.00 39.25 125 GLN A CA 1
ATOM 998 C C . GLN A 1 125 ? -46.558 31.547 -0.293 1.00 39.25 125 GLN A C 1
ATOM 1000 O O . GLN A 1 125 ? -45.786 32.269 0.323 1.00 39.25 125 GLN A O 1
ATOM 1005 N N . GLY A 1 126 ? -47.413 32.028 -1.210 1.00 42.59 126 GLY A N 1
ATOM 1006 C CA . GLY A 1 126 ? -47.708 33.457 -1.376 1.00 42.59 126 GLY A CA 1
ATOM 1007 C C . GLY A 1 126 ? -48.233 33.840 -2.760 1.00 42.59 126 GLY A C 1
ATOM 1008 O O . GLY A 1 126 ? -47.479 34.323 -3.591 1.00 42.59 126 GLY A O 1
ATOM 1009 N N . HIS A 1 127 ? -49.515 33.587 -3.006 1.00 46.69 127 HIS A N 1
ATOM 1010 C CA . HIS A 1 127 ? -50.286 34.036 -4.170 1.00 46.69 127 HIS A CA 1
ATOM 1011 C C .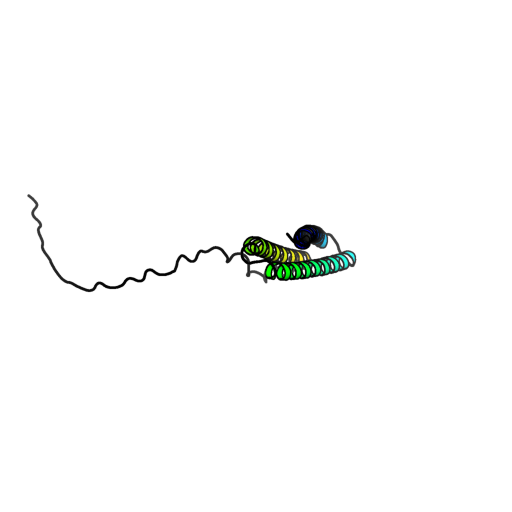 HIS A 1 127 ? -50.871 35.441 -3.886 1.00 46.69 127 HIS A C 1
ATOM 1013 O O . HIS A 1 127 ? -51.043 35.768 -2.714 1.00 46.69 127 HIS A O 1
ATOM 1019 N N . GLU A 1 128 ? -51.288 36.167 -4.939 1.00 41.69 128 GLU A N 1
ATOM 1020 C CA . GLU A 1 128 ? -52.181 37.361 -4.911 1.00 41.69 128 GLU A CA 1
ATOM 1021 C C . GLU A 1 128 ? -51.518 38.719 -4.579 1.00 41.69 128 GLU A C 1
ATOM 1023 O O . GLU A 1 128 ? -50.618 38.785 -3.759 1.00 41.69 128 GLU A O 1
ATOM 1028 N N . GLY A 1 129 ? -51.863 39.879 -5.150 1.00 45.91 129 GLY A N 1
ATOM 1029 C CA . GLY A 1 129 ? -52.808 40.303 -6.186 1.00 45.91 129 GLY A CA 1
ATOM 1030 C C . GLY A 1 129 ? -52.390 41.706 -6.690 1.00 45.91 129 GLY A C 1
ATOM 1031 O O . GLY A 1 129 ? -51.658 42.422 -6.022 1.00 45.91 129 GLY A O 1
ATOM 1032 N N . GLN A 1 130 ? -52.626 41.999 -7.972 1.00 43.22 130 GLN A N 1
ATOM 1033 C CA . GLN A 1 130 ? -53.514 43.065 -8.473 1.00 43.22 130 GLN A CA 1
ATOM 1034 C C . GLN A 1 130 ? -53.256 44.522 -8.044 1.00 43.22 130 GLN A C 1
ATOM 1036 O O . GLN A 1 130 ? -53.509 44.869 -6.903 1.00 43.22 130 GLN A O 1
ATOM 1041 N N . ARG A 1 131 ? -53.044 45.355 -9.086 1.00 52.38 131 ARG A N 1
ATOM 1042 C CA . ARG A 1 131 ? -53.379 46.796 -9.216 1.00 52.38 131 ARG A CA 1
ATOM 1043 C C . ARG A 1 131 ? -52.570 47.706 -8.270 1.00 52.38 131 ARG A C 1
ATOM 1045 O O . ARG A 1 131 ? -52.322 47.383 -7.130 1.00 52.38 131 ARG A O 1
ATOM 1052 N N . GLU A 1 132 ? -51.994 48.804 -8.731 1.00 50.53 132 GLU A N 1
ATOM 1053 C CA . GLU A 1 132 ? -52.717 49.981 -9.197 1.00 50.53 132 GLU A CA 1
ATOM 1054 C C . GLU A 1 132 ? -51.791 50.872 -10.034 1.00 50.53 132 GLU A C 1
ATOM 1056 O O . GLU A 1 132 ? -50.575 50.905 -9.849 1.00 50.53 132 GLU A O 1
ATOM 1061 N N . ALA A 1 133 ? -52.392 51.563 -10.992 1.00 53.81 133 ALA A N 1
ATOM 1062 C CA . ALA A 1 133 ? -51.755 52.551 -11.834 1.00 53.81 133 ALA A CA 1
ATOM 1063 C C . ALA A 1 133 ? -52.051 53.940 -11.274 1.00 53.81 133 ALA A C 1
ATOM 1065 O O . ALA A 1 133 ? -53.212 54.216 -11.031 1.00 53.81 133 ALA A O 1
ATOM 1066 N N . GLU A 1 134 ? -51.049 54.813 -11.199 1.00 54.31 134 GLU A N 1
ATOM 1067 C CA . GLU A 1 134 ? -51.177 56.279 -11.246 1.00 54.31 134 GLU A CA 1
ATOM 1068 C C . GLU A 1 134 ? -49.749 56.820 -11.437 1.00 54.31 134 GLU A C 1
ATOM 1070 O O . GLU A 1 134 ? -48.862 56.596 -10.624 1.00 54.31 134 GLU A O 1
ATOM 1075 N N . ARG A 1 135 ? -49.351 57.237 -12.648 1.00 55.56 135 ARG A N 1
ATOM 1076 C CA . ARG A 1 135 ? -49.467 58.621 -13.137 1.00 55.56 135 ARG A CA 1
ATOM 1077 C C . ARG A 1 135 ? -49.349 59.624 -11.996 1.00 55.56 135 ARG A C 1
ATOM 1079 O O . ARG A 1 135 ? -50.318 59.777 -11.286 1.00 55.56 135 ARG A O 1
ATOM 1086 N N . GLU A 1 136 ? -48.238 60.354 -11.942 1.00 54.66 136 GLU A N 1
ATOM 1087 C CA . GLU A 1 136 ? -48.240 61.820 -11.874 1.00 54.66 136 GLU A CA 1
ATOM 1088 C C . GLU A 1 136 ? -46.900 62.333 -12.411 1.00 54.66 136 GLU A C 1
ATOM 1090 O O . GLU A 1 136 ? -45.837 62.163 -11.819 1.00 54.66 136 GLU A O 1
ATOM 1095 N N . GLY A 1 137 ? -46.960 62.940 -13.596 1.00 51.09 137 GLY A N 1
ATOM 1096 C CA . GLY A 1 137 ? -45.970 63.907 -14.031 1.00 51.09 137 GLY A CA 1
ATOM 1097 C C . GLY A 1 137 ? -46.471 65.288 -13.634 1.00 51.09 137 GLY A C 1
ATOM 1098 O O . GLY A 1 137 ? -47.550 65.691 -14.066 1.00 51.09 137 GLY A O 1
ATOM 1099 N N . LYS A 1 138 ? -45.687 66.022 -12.844 1.00 60.50 138 LYS A N 1
ATOM 1100 C CA . LYS A 1 138 ? -45.807 67.478 -12.735 1.00 60.50 138 LYS A CA 1
ATOM 1101 C C . LYS A 1 138 ? -44.472 68.077 -12.303 1.00 60.50 138 LYS A C 1
ATOM 1103 O O . LYS A 1 138 ? -44.182 68.241 -11.125 1.00 60.50 138 LYS A O 1
ATOM 1108 N N . THR A 1 139 ? -43.650 68.364 -13.302 1.00 55.06 139 THR A N 1
ATOM 1109 C CA . THR A 1 139 ? -42.619 69.401 -13.223 1.00 55.06 139 THR A CA 1
ATOM 1110 C C . THR A 1 139 ? -43.334 70.752 -13.239 1.00 55.06 139 THR A C 1
ATOM 1112 O O . THR A 1 139 ? -44.243 70.973 -14.045 1.00 55.06 139 THR A O 1
ATOM 1115 N N . MET A 1 140 ? -42.958 71.614 -12.298 1.00 57.7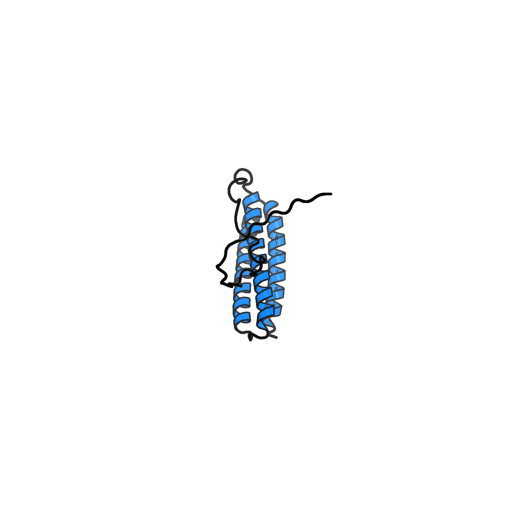8 140 MET A N 1
ATOM 1116 C CA . MET A 1 140 ? -42.835 73.048 -12.558 1.00 57.78 140 MET A CA 1
ATOM 1117 C C . MET A 1 140 ? -41.399 73.338 -12.985 1.00 57.78 140 MET A C 1
ATOM 1119 O O . MET A 1 140 ? -40.538 72.457 -12.735 1.00 57.78 140 MET A O 1
#

Radius of gyration: 28.81 Å; chains: 1; bounding box: 71×84×51 Å

Foldseek 3Di:
DPPVLVVLVVLLVVLLVVLVVLLVCLLVDDDPVNVVSLVVSVVSLVVNVVSLVVLVVVLVVDDPVPSPVSVVVSVVSVVSSVVSVVSSVVSVCVVVVVPDPPPDDDDDDDDPDDDPPPDDDDDDDDDDDDDDDDDDDDDD